Protein AF-A0A0C2CRS2-F1 (afdb_monomer_lite)

pLDDT: mean 72.6, std 8.9, range [53.56, 87.19]

Sequence (84 aa):
MRNRKPFELDGTLAAWNFMFSLFSGVAAYKLIPELFEVFRKDGFVGTYCNNHNYYTDPSTGFWGWAFVMSKAPELGDTMFLVLR

Secondary structure (DSSP, 8-state):
--SSPPP--HHHHHHHHHHHHHHHHHHHHHHHHHHHHHHHHHHHHHHHH---HHHH-HHHHHHHHHHHHHHHHHHHHHHHHHH-

Structure (mmCIF, N/CA/C/O backbone):
data_AF-A0A0C2CRS2-F1
#
_entry.id   AF-A0A0C2CRS2-F1
#
loop_
_atom_site.group_PDB
_atom_site.id
_atom_site.type_symbol
_atom_site.label_atom_id
_atom_site.label_alt_id
_atom_site.label_comp_id
_atom_site.label_asym_id
_atom_site.label_entity_id
_atom_site.label_seq_id
_atom_site.pdbx_PDB_ins_code
_atom_site.Cartn_x
_atom_site.Cartn_y
_atom_site.Cartn_z
_atom_site.occupancy
_atom_site.B_iso_or_equiv
_atom_site.auth_seq_id
_atom_site.auth_comp_id
_atom_site.auth_asym_id
_atom_site.auth_atom_id
_atom_site.pdbx_PDB_model_num
ATOM 1 N N . MET A 1 1 ? -18.161 15.455 19.452 1.00 53.56 1 MET A N 1
ATOM 2 C CA . MET A 1 1 ? -17.969 14.808 20.772 1.00 53.56 1 MET A CA 1
ATOM 3 C C . MET A 1 1 ? -17.81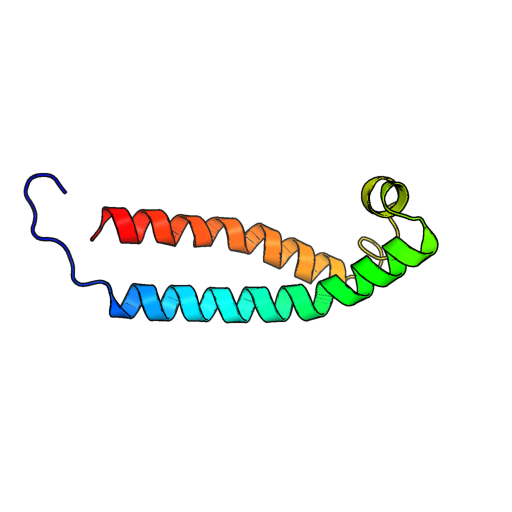2 15.796 21.943 1.00 53.56 1 MET A C 1
ATOM 5 O O . MET A 1 1 ? -17.089 15.518 22.882 1.00 53.56 1 MET A O 1
ATOM 9 N N . ARG A 1 2 ? -18.504 16.949 21.978 1.00 57.16 2 ARG A N 1
ATOM 10 C CA . ARG A 1 2 ? -18.324 17.935 23.076 1.00 57.16 2 ARG A CA 1
ATOM 11 C C . ARG A 1 2 ? -19.207 17.673 24.313 1.00 57.16 2 ARG A C 1
ATOM 13 O O . ARG A 1 2 ? -19.124 18.397 25.296 1.00 57.16 2 ARG A O 1
ATOM 20 N N . ASN A 1 3 ? -20.089 16.671 24.250 1.00 55.09 3 ASN A N 1
ATOM 21 C CA . ASN A 1 3 ? -21.073 16.365 25.300 1.00 55.09 3 ASN A CA 1
ATOM 22 C C . ASN A 1 3 ? -21.527 14.882 25.309 1.00 55.09 3 ASN A C 1
ATOM 24 O O . ASN A 1 3 ? -22.625 14.559 25.753 1.00 55.09 3 ASN A O 1
ATOM 28 N N . ARG A 1 4 ? -20.723 13.964 24.755 1.00 63.12 4 ARG A N 1
ATOM 29 C CA . ARG A 1 4 ? -21.020 12.518 24.682 1.00 63.12 4 ARG A CA 1
ATOM 30 C C . ARG A 1 4 ? -19.795 11.736 25.156 1.00 63.12 4 ARG A C 1
ATOM 32 O O . ARG A 1 4 ? -18.680 12.190 24.915 1.00 63.12 4 ARG A O 1
ATOM 39 N N . LYS A 1 5 ? -20.013 10.610 25.844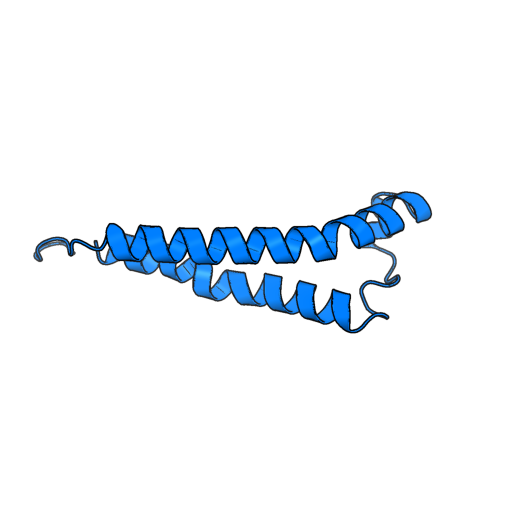 1.00 58.66 5 LYS A N 1
ATOM 40 C CA . LYS A 1 5 ? -18.927 9.740 26.317 1.00 58.66 5 LYS A CA 1
ATOM 41 C C . LYS A 1 5 ? -18.189 9.123 25.116 1.00 58.66 5 LYS A C 1
ATOM 43 O O . LYS A 1 5 ? -18.870 8.760 24.156 1.00 58.66 5 LYS A O 1
ATOM 48 N N . PRO A 1 6 ? -16.852 9.026 25.178 1.00 62.53 6 PRO A N 1
ATOM 49 C CA . PRO A 1 6 ? -16.036 8.416 24.136 1.00 62.53 6 PRO A CA 1
ATOM 50 C C . PRO A 1 6 ? -16.437 6.954 23.924 1.00 62.53 6 PRO A C 1
ATOM 52 O O . PRO A 1 6 ? -16.680 6.241 24.901 1.00 62.53 6 PRO A O 1
ATOM 55 N N . PHE A 1 7 ? -16.543 6.507 22.673 1.00 67.44 7 PHE A N 1
ATOM 56 C CA . PHE A 1 7 ? -16.761 5.089 22.387 1.00 67.44 7 PHE A CA 1
ATOM 57 C C . PHE A 1 7 ? -15.434 4.328 22.534 1.00 67.44 7 PHE A C 1
ATOM 59 O O . PHE A 1 7 ? -14.408 4.745 21.996 1.00 67.44 7 PHE A O 1
ATOM 66 N N . GLU A 1 8 ? -15.443 3.193 23.241 1.00 66.62 8 GLU A N 1
ATOM 67 C CA . GLU A 1 8 ? -14.275 2.308 23.350 1.00 66.62 8 GLU A CA 1
ATOM 68 C C . GLU A 1 8 ? -14.094 1.511 22.051 1.00 66.62 8 GLU A C 1
ATOM 70 O O . GLU A 1 8 ? -14.545 0.379 21.908 1.00 66.62 8 GLU A O 1
ATOM 75 N N . LEU A 1 9 ? -13.460 2.149 21.066 1.00 69.44 9 LEU A N 1
ATOM 76 C CA . LEU A 1 9 ? -13.219 1.600 19.726 1.00 69.44 9 LEU A CA 1
ATOM 77 C C . LEU A 1 9 ? -11.792 1.055 19.551 1.00 69.44 9 LEU A C 1
ATOM 79 O O . LEU A 1 9 ? -11.391 0.745 18.433 1.00 69.44 9 LEU A O 1
ATOM 83 N N . ASP A 1 10 ? -11.029 0.920 20.640 1.00 71.56 10 ASP A N 1
ATOM 84 C CA . ASP A 1 10 ? -9.602 0.557 20.631 1.00 71.56 10 ASP A CA 1
ATOM 85 C C . ASP A 1 10 ? -9.344 -0.798 19.934 1.00 71.56 10 ASP A C 1
ATOM 87 O O . ASP A 1 10 ? -8.466 -0.909 19.081 1.00 71.56 10 ASP A O 1
ATOM 91 N N . GLY A 1 11 ? -10.184 -1.810 20.196 1.00 76.12 11 GLY A N 1
ATOM 92 C CA . GLY A 1 11 ? -10.074 -3.128 19.553 1.00 76.12 11 GLY A CA 1
ATOM 93 C C . GLY A 1 11 ? -10.420 -3.120 18.059 1.00 76.12 11 GLY A C 1
ATOM 94 O O . GLY A 1 11 ? -9.726 -3.741 17.253 1.00 76.12 11 GLY A O 1
ATOM 95 N N . THR A 1 12 ? -11.459 -2.378 17.667 1.00 78.88 12 THR A N 1
ATOM 96 C CA . THR A 1 12 ? -11.853 -2.220 16.257 1.00 78.88 12 THR A CA 1
ATOM 97 C C . THR A 1 12 ? -10.786 -1.458 15.473 1.00 78.88 12 THR A C 1
ATOM 99 O O . THR A 1 12 ? -10.477 -1.823 14.342 1.00 78.88 12 THR A O 1
ATOM 102 N N . LEU A 1 13 ? -10.174 -0.445 16.092 1.00 77.25 13 LEU A N 1
ATOM 103 C CA . LEU A 1 13 ? -9.107 0.363 15.506 1.00 77.25 13 LEU A CA 1
ATOM 104 C C . LEU A 1 13 ? -7.817 -0.450 15.326 1.00 77.25 13 LEU A C 1
ATOM 106 O O . LEU A 1 13 ? -7.168 -0.343 14.285 1.00 77.25 13 LEU A O 1
ATOM 110 N N . ALA A 1 14 ? -7.484 -1.321 16.284 1.00 79.81 14 ALA A N 1
ATOM 111 C CA . ALA A 1 14 ? -6.370 -2.258 16.159 1.00 79.81 14 ALA A CA 1
ATOM 112 C C . ALA A 1 14 ? -6.590 -3.277 15.024 1.00 79.81 14 ALA A C 1
ATOM 114 O O . ALA A 1 14 ? -5.691 -3.497 14.213 1.00 79.81 14 ALA A O 1
ATOM 115 N N . ALA A 1 15 ? -7.790 -3.860 14.920 1.00 83.38 15 ALA A N 1
ATOM 116 C CA . ALA A 1 15 ? -8.131 -4.789 13.840 1.00 83.38 15 ALA A CA 1
ATOM 117 C C . ALA A 1 15 ? -8.113 -4.110 12.458 1.00 83.38 15 ALA A C 1
ATOM 119 O O . ALA A 1 15 ? -7.613 -4.690 11.494 1.00 83.38 15 ALA A O 1
ATOM 120 N N . TRP A 1 16 ? -8.608 -2.872 12.374 1.00 82.69 16 TRP A N 1
ATOM 121 C CA . TRP A 1 16 ? -8.579 -2.051 11.163 1.00 82.69 16 TRP A CA 1
ATOM 122 C C . TRP A 1 16 ? -7.141 -1.786 10.705 1.00 82.69 16 TRP A C 1
ATOM 124 O O . TRP A 1 16 ? -6.766 -2.170 9.597 1.00 82.69 16 TRP A O 1
ATOM 134 N N . ASN A 1 17 ? -6.297 -1.249 11.593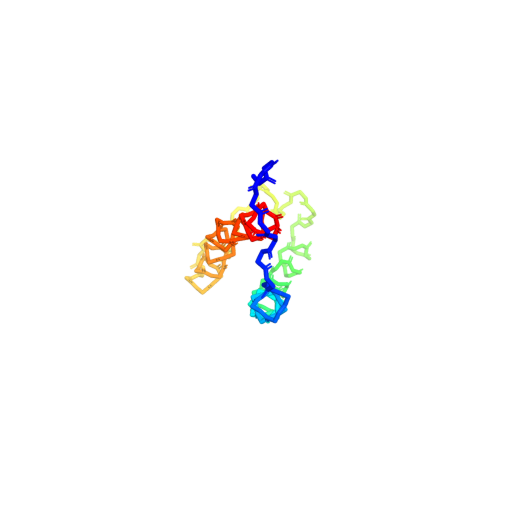 1.00 82.25 17 ASN A N 1
ATOM 135 C CA . ASN A 1 17 ? -4.889 -0.976 11.296 1.00 82.25 17 ASN A CA 1
ATOM 136 C C . ASN A 1 17 ? -4.114 -2.243 10.905 1.00 82.25 17 ASN A C 1
ATOM 138 O O . ASN A 1 17 ? -3.295 -2.209 9.987 1.00 82.25 17 ASN A O 1
ATOM 142 N N . PHE A 1 18 ? -4.397 -3.382 11.542 1.00 84.62 18 PHE A N 1
ATOM 143 C CA . PHE A 1 18 ? -3.780 -4.658 11.178 1.00 84.62 18 PHE A CA 1
ATOM 144 C C . PHE A 1 18 ? -4.161 -5.106 9.758 1.00 84.62 18 PHE A C 1
ATOM 146 O O . PHE A 1 18 ? -3.297 -5.527 8.987 1.00 84.62 18 PHE A O 1
ATOM 153 N N . MET A 1 19 ? -5.435 -4.963 9.379 1.00 83.62 19 MET A N 1
ATOM 154 C CA . MET A 1 19 ? -5.915 -5.310 8.038 1.00 83.62 19 MET A CA 1
ATOM 155 C C . MET A 1 19 ? -5.259 -4.433 6.958 1.00 83.62 19 MET A C 1
ATOM 157 O O . MET A 1 19 ? -4.803 -4.949 5.936 1.00 83.62 19 MET A O 1
ATOM 161 N N . PHE A 1 20 ? -5.128 -3.126 7.214 1.00 81.31 20 PHE A N 1
ATOM 162 C CA . PHE A 1 20 ? -4.432 -2.198 6.315 1.00 81.31 20 PHE A CA 1
ATOM 163 C C . PHE A 1 20 ? -2.932 -2.461 6.229 1.00 81.31 20 PHE A C 1
ATOM 165 O O . PHE A 1 20 ? -2.358 -2.381 5.144 1.00 81.31 20 PHE A O 1
ATOM 172 N N . SER A 1 21 ? -2.296 -2.824 7.342 1.00 84.50 21 SER A N 1
ATOM 173 C CA . SER A 1 21 ? -0.875 -3.173 7.361 1.00 84.50 21 SER A CA 1
ATOM 174 C C . SER A 1 21 ? -0.587 -4.405 6.495 1.00 84.50 21 SER A C 1
ATOM 176 O O . SER A 1 21 ? 0.335 -4.383 5.678 1.00 84.50 21 SER A O 1
ATOM 178 N N . LEU A 1 22 ? -1.428 -5.443 6.586 1.00 87.19 22 LEU A N 1
ATOM 179 C CA . LEU A 1 22 ? -1.339 -6.619 5.717 1.00 87.19 22 LEU A CA 1
ATOM 180 C C . LEU A 1 22 ? -1.565 -6.262 4.245 1.00 87.19 22 LEU A C 1
ATOM 182 O O . LEU A 1 22 ? -0.774 -6.662 3.391 1.00 87.19 22 LEU A O 1
ATOM 186 N N . PHE A 1 23 ? -2.610 -5.489 3.945 1.00 85.31 23 PHE A N 1
ATOM 187 C CA . PHE A 1 23 ? -2.899 -5.051 2.580 1.00 85.31 23 PHE A CA 1
ATOM 188 C C . PHE A 1 23 ? -1.729 -4.262 1.972 1.00 85.31 23 PHE A C 1
ATOM 190 O O . PHE A 1 23 ? -1.291 -4.555 0.859 1.00 85.31 23 PHE A O 1
ATOM 197 N N . SER A 1 24 ? -1.171 -3.318 2.733 1.00 82.69 24 SER A N 1
ATOM 198 C CA . SER A 1 24 ? -0.006 -2.525 2.337 1.00 82.69 24 SER A CA 1
ATOM 199 C C . SER A 1 24 ? 1.226 -3.402 2.094 1.00 82.69 24 SER A C 1
ATOM 201 O O . SER A 1 24 ? 1.909 -3.241 1.084 1.00 82.69 24 SER A O 1
ATOM 203 N N . GLY A 1 25 ? 1.471 -4.398 2.953 1.00 86.00 25 GLY A N 1
ATOM 204 C CA . GLY A 1 25 ? 2.566 -5.354 2.779 1.00 86.00 25 GLY A CA 1
ATOM 205 C C . GLY A 1 25 ? 2.453 -6.174 1.490 1.00 86.00 25 GLY A C 1
ATOM 206 O O . GLY A 1 25 ? 3.439 -6.326 0.767 1.00 86.00 25 GLY A O 1
ATOM 207 N N . VAL A 1 26 ? 1.252 -6.662 1.156 1.00 86.56 26 VAL A N 1
ATOM 208 C CA . VAL A 1 26 ? 1.026 -7.425 -0.085 1.00 86.56 26 VAL A CA 1
ATOM 209 C C . VAL A 1 26 ? 1.160 -6.528 -1.319 1.00 86.56 26 VAL A C 1
ATOM 211 O O . VAL A 1 26 ? 1.809 -6.923 -2.291 1.00 86.56 26 VAL A O 1
ATOM 214 N N . ALA A 1 27 ? 0.611 -5.312 -1.273 1.00 81.06 27 ALA A N 1
ATOM 215 C CA . ALA A 1 27 ? 0.747 -4.342 -2.355 1.00 81.06 27 ALA A CA 1
ATOM 216 C C . ALA A 1 27 ? 2.221 -3.972 -2.596 1.00 81.06 27 ALA A C 1
ATOM 218 O O . ALA A 1 27 ? 2.686 -3.993 -3.736 1.00 81.06 27 ALA A O 1
ATOM 219 N N . ALA A 1 28 ? 2.987 -3.727 -1.529 1.00 83.19 28 ALA A N 1
ATOM 220 C CA . ALA A 1 28 ? 4.417 -3.457 -1.609 1.00 83.19 28 ALA A CA 1
ATOM 221 C C . ALA A 1 28 ? 5.189 -4.648 -2.198 1.00 83.19 28 ALA A C 1
ATOM 223 O O . ALA A 1 28 ? 5.983 -4.466 -3.115 1.00 83.19 28 ALA A O 1
ATOM 224 N N . TYR A 1 29 ? 4.913 -5.876 -1.751 1.00 85.00 29 TYR A N 1
ATOM 225 C CA . TYR A 1 29 ? 5.566 -7.077 -2.282 1.00 85.00 29 TYR A CA 1
ATOM 226 C C . TYR A 1 29 ? 5.357 -7.255 -3.795 1.00 85.00 29 TYR A C 1
ATOM 228 O O . TYR A 1 29 ? 6.248 -7.740 -4.490 1.00 85.00 29 TYR A O 1
ATOM 236 N N . LYS A 1 30 ? 4.197 -6.845 -4.320 1.00 80.75 30 LYS A N 1
ATOM 237 C CA . LYS A 1 30 ? 3.881 -6.919 -5.752 1.00 80.75 30 LYS A CA 1
ATOM 238 C C . LYS A 1 30 ? 4.443 -5.751 -6.565 1.00 80.75 30 LYS A C 1
ATOM 240 O O . LYS A 1 30 ? 4.852 -5.968 -7.699 1.00 80.75 30 LYS A O 1
ATOM 245 N N . LEU A 1 31 ? 4.486 -4.542 -6.002 1.00 77.12 31 LEU A N 1
ATOM 246 C CA . LEU A 1 31 ? 4.902 -3.327 -6.715 1.00 77.12 31 LEU A CA 1
ATOM 247 C C . LEU A 1 31 ? 6.413 -3.045 -6.635 1.00 77.12 31 LEU A C 1
ATOM 249 O O . LEU A 1 31 ? 6.979 -2.505 -7.580 1.00 77.12 31 LEU A O 1
ATOM 253 N N . ILE A 1 32 ? 7.086 -3.422 -5.542 1.00 82.00 32 ILE A N 1
ATOM 254 C CA . ILE A 1 32 ? 8.533 -3.214 -5.345 1.00 82.00 32 ILE A CA 1
ATOM 255 C C . ILE A 1 32 ? 9.408 -3.861 -6.433 1.00 82.00 32 ILE A C 1
ATOM 257 O O . ILE A 1 32 ? 10.291 -3.163 -6.931 1.00 82.00 32 ILE A O 1
ATOM 261 N N . PRO A 1 33 ? 9.244 -5.148 -6.809 1.00 79.56 33 PRO A N 1
ATOM 262 C CA . PRO A 1 33 ? 10.122 -5.762 -7.809 1.00 79.56 33 PRO A CA 1
ATOM 263 C C . PRO A 1 33 ? 9.997 -5.077 -9.174 1.00 79.56 33 PRO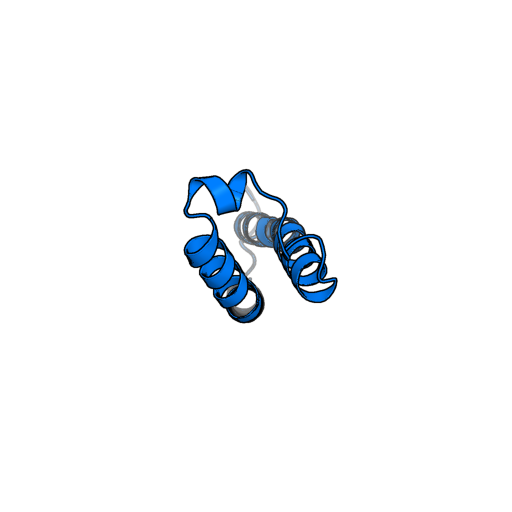 A C 1
ATOM 265 O O . PRO A 1 33 ? 11.003 -4.819 -9.828 1.00 79.56 33 PRO A O 1
ATOM 268 N N . GLU A 1 34 ? 8.778 -4.694 -9.547 1.00 74.00 34 GLU A N 1
ATOM 269 C CA . GLU A 1 34 ? 8.478 -3.975 -10.786 1.00 74.00 34 GLU A CA 1
ATOM 270 C C . GLU A 1 34 ? 9.086 -2.570 -10.778 1.00 74.00 34 GLU A C 1
ATOM 272 O O . GLU A 1 34 ? 9.739 -2.157 -11.736 1.00 74.00 34 GLU A O 1
ATOM 277 N N . LEU A 1 35 ? 8.964 -1.858 -9.655 1.00 75.25 35 LEU A N 1
ATOM 278 C CA . LEU A 1 35 ? 9.607 -0.561 -9.466 1.00 75.25 35 LEU A CA 1
ATOM 279 C C . LEU A 1 35 ? 11.134 -0.671 -9.575 1.00 75.25 35 LEU A C 1
ATOM 281 O O . LEU A 1 35 ? 11.773 0.181 -10.189 1.00 75.25 35 LEU A O 1
ATOM 285 N N . PHE A 1 36 ? 11.723 -1.724 -9.004 1.00 80.31 36 PHE A N 1
ATOM 286 C CA . PHE A 1 36 ? 13.166 -1.949 -9.028 1.00 80.31 36 PHE A CA 1
ATOM 287 C C . PHE A 1 36 ? 13.679 -2.288 -10.435 1.00 80.31 36 PHE A C 1
ATOM 289 O O . PHE A 1 36 ? 14.735 -1.798 -10.838 1.00 80.31 36 PHE A O 1
ATOM 296 N N . GLU A 1 37 ? 12.928 -3.076 -11.206 1.00 75.69 37 GLU A N 1
ATOM 297 C CA . GLU A 1 37 ? 13.232 -3.376 -12.610 1.00 75.69 37 GLU A CA 1
ATOM 298 C C . GLU A 1 37 ? 13.217 -2.113 -13.483 1.00 75.69 37 GLU A C 1
ATOM 300 O O . GLU A 1 37 ? 14.167 -1.871 -14.234 1.00 75.69 37 GLU A O 1
ATOM 305 N N . VAL A 1 38 ? 12.186 -1.269 -13.348 1.00 71.88 38 VAL A N 1
ATOM 306 C CA . VAL A 1 38 ? 12.085 0.003 -14.087 1.00 71.88 38 VAL A CA 1
ATOM 307 C C . VAL A 1 38 ? 13.180 0.977 -13.652 1.00 71.88 38 VAL A C 1
ATOM 309 O O . VAL A 1 38 ? 13.823 1.606 -14.493 1.00 71.88 38 VAL A O 1
ATOM 312 N N . PHE A 1 39 ? 13.459 1.062 -12.350 1.00 76.12 39 PHE A N 1
ATOM 313 C CA . PHE A 1 39 ? 14.539 1.893 -11.821 1.00 76.12 39 PHE A CA 1
ATOM 314 C C . PHE A 1 39 ? 15.906 1.490 -12.391 1.00 76.12 39 PHE A C 1
ATOM 316 O O . PHE A 1 39 ? 16.733 2.351 -12.688 1.00 76.12 39 PHE A O 1
ATOM 323 N N . ARG A 1 40 ? 16.145 0.188 -12.589 1.00 74.81 40 ARG A N 1
ATOM 324 C CA . ARG A 1 40 ? 17.414 -0.319 -13.125 1.00 74.81 40 ARG A CA 1
ATOM 325 C C . ARG A 1 40 ? 17.557 -0.130 -14.637 1.00 74.81 40 ARG A C 1
ATOM 327 O O . ARG A 1 40 ? 18.687 -0.038 -15.108 1.00 74.81 40 ARG A O 1
ATOM 334 N N . LYS A 1 41 ? 16.447 -0.080 -15.382 1.00 71.44 41 LYS A N 1
ATOM 335 C CA . LYS A 1 41 ? 16.443 0.132 -16.839 1.00 71.44 41 LYS A CA 1
ATOM 336 C C . LYS A 1 41 ? 16.519 1.603 -17.237 1.00 71.44 41 LYS A C 1
ATOM 338 O O . LYS A 1 41 ? 17.348 1.944 -18.074 1.00 71.44 41 LYS A O 1
ATOM 343 N N . ASP A 1 42 ? 15.703 2.463 -16.633 1.00 68.56 42 ASP A N 1
ATOM 344 C CA . ASP A 1 42 ? 15.548 3.855 -17.081 1.00 68.56 42 ASP A CA 1
ATOM 345 C C . ASP A 1 42 ? 15.970 4.905 -16.027 1.00 68.56 42 ASP A C 1
ATOM 347 O O . ASP A 1 42 ? 15.894 6.113 -16.270 1.00 68.56 42 ASP A O 1
ATOM 351 N N . GLY A 1 43 ? 16.431 4.478 -14.845 1.00 69.94 43 GLY A N 1
ATOM 352 C CA . GLY A 1 43 ? 16.781 5.379 -13.741 1.00 69.94 43 GLY A CA 1
ATOM 353 C C . GLY A 1 43 ? 15.563 6.074 -13.114 1.00 69.94 43 GLY A C 1
ATOM 354 O O . GLY A 1 43 ? 14.421 5.833 -13.498 1.00 69.94 43 GLY A O 1
ATOM 355 N N . PHE A 1 44 ? 15.800 6.971 -12.147 1.00 64.00 44 PHE A N 1
ATOM 356 C CA . PHE A 1 44 ? 14.732 7.641 -11.379 1.00 64.00 44 PHE A CA 1
ATOM 357 C C . PHE A 1 44 ? 13.805 8.497 -12.259 1.00 64.00 44 PHE A C 1
ATOM 359 O O . PHE A 1 44 ? 12.602 8.529 -12.040 1.00 64.00 44 PHE A O 1
ATOM 366 N N . VAL A 1 45 ? 14.346 9.172 -13.280 1.00 63.72 45 VAL A N 1
ATOM 367 C CA . VAL A 1 45 ? 13.551 10.009 -14.200 1.00 63.72 45 VAL A CA 1
ATOM 368 C C . VAL A 1 45 ? 12.695 9.139 -15.123 1.00 63.72 45 VAL A C 1
ATOM 370 O O . VAL A 1 45 ? 11.539 9.459 -15.385 1.00 63.72 45 VAL A O 1
ATOM 373 N N . GLY A 1 46 ? 13.223 7.993 -15.549 1.00 62.94 46 GLY A N 1
ATOM 374 C CA . GLY A 1 46 ? 12.494 7.016 -16.341 1.00 62.94 46 GLY A CA 1
ATOM 375 C C . GLY A 1 46 ? 11.322 6.369 -15.616 1.00 62.94 46 GLY A C 1
ATOM 376 O O . GLY A 1 46 ? 10.284 6.144 -16.225 1.00 62.94 46 GLY A O 1
ATOM 377 N N . THR A 1 47 ? 11.440 6.151 -14.304 1.00 64.31 47 THR A N 1
ATOM 378 C CA . THR A 1 47 ? 10.352 5.591 -13.486 1.00 64.31 47 THR A CA 1
ATOM 379 C C . THR A 1 47 ? 9.105 6.485 -13.450 1.00 64.31 47 THR A C 1
ATOM 381 O O . THR A 1 47 ? 8.000 5.974 -13.302 1.00 64.31 47 THR A O 1
ATOM 384 N N . TYR A 1 48 ? 9.269 7.806 -13.606 1.00 62.75 48 TYR A N 1
ATOM 385 C CA . TYR A 1 48 ? 8.162 8.773 -13.628 1.00 62.75 48 TYR A CA 1
ATOM 386 C C . TYR A 1 48 ? 7.741 9.200 -15.040 1.00 62.75 48 TYR A C 1
ATOM 388 O O . TYR A 1 48 ? 6.566 9.494 -15.255 1.00 62.75 48 TYR A O 1
ATOM 396 N N . CYS A 1 49 ? 8.678 9.277 -15.991 1.00 63.22 49 CYS A N 1
ATOM 397 C CA . CYS A 1 49 ? 8.414 9.805 -17.333 1.00 63.22 49 CYS A CA 1
ATOM 398 C C . CYS A 1 49 ? 8.174 8.732 -18.405 1.00 63.22 49 CYS A C 1
ATOM 400 O O . CYS A 1 49 ? 7.555 9.055 -19.417 1.00 63.22 49 CYS A O 1
ATOM 402 N N . ASN A 1 50 ? 8.621 7.484 -18.212 1.00 59.66 50 ASN A N 1
ATOM 403 C CA . ASN A 1 50 ? 8.406 6.401 -19.174 1.00 59.66 50 ASN A CA 1
ATOM 404 C C . ASN A 1 50 ? 7.340 5.419 -18.671 1.00 59.66 50 ASN A C 1
ATOM 406 O O . ASN A 1 50 ? 7.536 4.697 -17.694 1.00 59.66 50 ASN A O 1
ATOM 410 N N . ASN A 1 51 ? 6.224 5.340 -19.401 1.00 56.41 51 ASN A N 1
ATOM 411 C CA . ASN A 1 51 ? 5.208 4.304 -19.217 1.00 56.41 51 ASN A CA 1
ATOM 412 C C . ASN A 1 51 ? 5.730 2.960 -19.749 1.00 56.41 51 ASN A C 1
ATOM 414 O O . ASN A 1 51 ? 5.480 2.590 -20.893 1.00 56.41 51 ASN A O 1
ATOM 418 N N . HIS A 1 52 ? 6.491 2.254 -18.915 1.00 60.97 52 HIS A N 1
ATOM 419 C CA . HIS A 1 52 ? 6.918 0.872 -19.147 1.00 60.97 52 HIS A CA 1
ATOM 420 C C . HIS A 1 52 ? 5.832 -0.117 -18.649 1.00 60.97 52 HIS A C 1
ATOM 422 O O . HIS A 1 52 ? 4.639 0.184 -18.687 1.00 60.97 52 HIS A O 1
ATOM 428 N N . ASN A 1 53 ? 6.213 -1.304 -18.168 1.00 55.00 53 ASN A N 1
ATOM 429 C CA . ASN A 1 53 ? 5.329 -2.422 -17.801 1.00 55.00 53 ASN A CA 1
ATOM 430 C C . ASN A 1 53 ? 4.217 -2.120 -16.782 1.00 55.00 53 ASN A C 1
ATOM 432 O O . ASN A 1 53 ? 3.283 -2.908 -16.671 1.00 55.00 53 ASN A O 1
ATOM 436 N N . TYR A 1 54 ? 4.268 -0.988 -16.077 1.00 54.78 54 TYR A N 1
ATOM 437 C CA . TYR A 1 54 ? 3.226 -0.579 -15.132 1.00 54.78 54 TYR A CA 1
ATOM 438 C C . TYR A 1 54 ? 1.841 -0.406 -15.787 1.00 54.78 54 TYR A C 1
ATOM 440 O O . TYR A 1 54 ? 0.823 -0.608 -15.130 1.00 54.78 54 TYR A O 1
ATOM 448 N N . TYR A 1 55 ? 1.796 -0.050 -17.078 1.00 55.28 55 TYR A N 1
ATOM 449 C CA . TYR A 1 55 ? 0.549 0.081 -17.849 1.00 55.28 55 TYR A CA 1
ATOM 450 C C . TYR A 1 55 ? 0.282 -1.089 -18.800 1.00 55.28 55 TYR A C 1
ATOM 452 O O . TYR A 1 55 ? -0.837 -1.229 -19.294 1.00 55.28 55 TYR A O 1
ATOM 460 N N . THR A 1 56 ? 1.293 -1.910 -19.078 1.00 59.28 56 THR A N 1
ATOM 461 C CA . THR A 1 56 ? 1.191 -3.024 -20.029 1.00 59.28 56 THR A CA 1
ATOM 462 C C . THR A 1 56 ? 0.766 -4.316 -19.344 1.00 59.28 56 THR A C 1
ATOM 464 O O . THR A 1 56 ? 0.071 -5.124 -19.960 1.00 59.28 56 THR A O 1
ATOM 467 N N . ASP A 1 57 ? 1.162 -4.515 -18.082 1.00 67.75 57 ASP A N 1
ATOM 468 C CA . ASP A 1 57 ? 0.799 -5.705 -17.327 1.00 67.75 57 ASP A CA 1
ATOM 469 C C . ASP A 1 57 ? -0.464 -5.455 -16.470 1.00 67.75 57 ASP A C 1
ATOM 471 O O . ASP A 1 57 ? -0.495 -4.564 -15.612 1.00 67.75 57 ASP A O 1
ATOM 475 N N . PRO A 1 58 ? -1.551 -6.215 -16.692 1.00 67.19 58 PRO A N 1
ATOM 476 C CA . PRO A 1 58 ? -2.811 -6.009 -15.983 1.00 67.19 58 PRO A CA 1
ATOM 477 C C . PRO A 1 58 ? -2.710 -6.297 -14.476 1.00 67.19 58 PRO A C 1
ATOM 479 O O . PRO A 1 58 ? -3.538 -5.800 -13.711 1.00 67.19 58 PRO A O 1
ATOM 482 N N . SER A 1 59 ? -1.708 -7.064 -14.022 1.00 70.94 59 SER A N 1
ATOM 483 C CA . SER A 1 59 ? -1.517 -7.364 -12.601 1.00 70.94 59 SER A CA 1
ATOM 484 C C . SER A 1 59 ? -0.965 -6.154 -11.846 1.00 70.94 59 SER A C 1
ATOM 486 O O . SER A 1 59 ? -1.507 -5.779 -10.805 1.00 70.94 59 SER A O 1
ATOM 488 N N . THR A 1 60 ? 0.079 -5.499 -12.356 1.00 68.69 60 THR A N 1
ATOM 489 C CA . THR A 1 60 ? 0.648 -4.290 -11.731 1.00 68.69 60 THR A CA 1
ATOM 490 C C . THR A 1 60 ? -0.320 -3.119 -11.754 1.00 68.69 60 THR A C 1
ATOM 492 O O . THR A 1 60 ? -0.466 -2.446 -10.732 1.00 68.69 60 THR A O 1
ATOM 495 N N .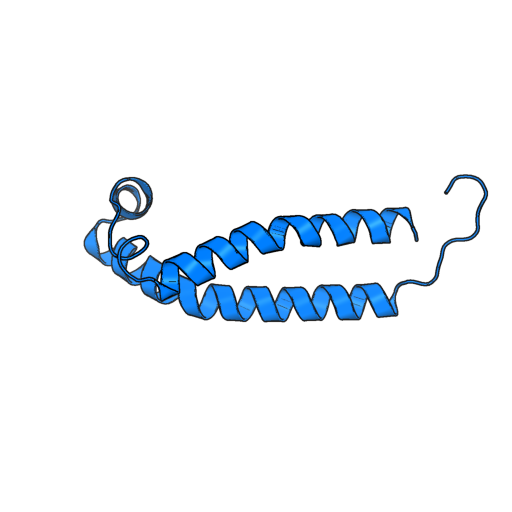 GLY A 1 61 ? -1.046 -2.929 -12.859 1.00 71.44 61 GLY A N 1
ATOM 496 C CA . GLY A 1 61 ? -2.095 -1.913 -12.952 1.00 71.44 61 GLY A CA 1
ATOM 497 C C . GLY A 1 61 ? -3.209 -2.116 -11.918 1.00 71.44 61 GLY A C 1
ATOM 498 O O . GLY A 1 61 ? -3.619 -1.163 -11.252 1.00 71.44 61 GLY A O 1
ATOM 499 N N . PHE A 1 62 ? -3.656 -3.363 -11.713 1.00 78.31 62 PHE A N 1
ATOM 500 C CA . PHE A 1 62 ? -4.654 -3.691 -10.691 1.00 78.31 62 PHE A CA 1
ATOM 501 C C . PHE A 1 62 ? -4.149 -3.411 -9.270 1.00 78.31 62 PHE A C 1
ATOM 503 O O . PHE A 1 62 ? -4.863 -2.790 -8.485 1.00 78.31 62 PHE A O 1
ATOM 510 N N . TRP A 1 63 ? -2.921 -3.822 -8.933 1.00 76.00 63 TRP A N 1
ATOM 511 C CA . TRP A 1 63 ? -2.341 -3.575 -7.605 1.00 76.00 63 TRP A CA 1
ATOM 512 C C . TRP A 1 63 ? -2.094 -2.088 -7.337 1.00 76.00 63 TRP A C 1
ATOM 514 O O . TRP A 1 63 ? -2.355 -1.618 -6.231 1.00 76.00 63 TRP A O 1
ATOM 524 N N . GLY A 1 64 ? -1.664 -1.333 -8.350 1.00 76.19 64 GLY A N 1
ATOM 525 C CA . GLY A 1 64 ? -1.544 0.120 -8.278 1.00 76.19 64 GLY A CA 1
ATOM 526 C C . GLY A 1 64 ? -2.891 0.806 -8.044 1.00 76.19 64 GLY A C 1
ATOM 527 O O . GLY A 1 64 ? -3.020 1.642 -7.151 1.00 76.19 64 GLY A O 1
ATOM 528 N N . TRP A 1 65 ? -3.926 0.410 -8.789 1.00 78.31 65 TRP A N 1
ATOM 529 C CA . TRP A 1 65 ? -5.285 0.920 -8.593 1.00 78.31 65 TRP A CA 1
ATOM 530 C C . TRP A 1 65 ? -5.852 0.552 -7.217 1.00 78.31 65 TRP A C 1
ATOM 532 O O . TRP A 1 65 ? -6.422 1.405 -6.539 1.00 78.31 65 TRP A O 1
ATOM 542 N N . ALA A 1 66 ? -5.649 -0.689 -6.769 1.00 81.19 66 ALA A N 1
ATOM 543 C CA . ALA A 1 66 ? -6.075 -1.151 -5.453 1.00 81.19 66 ALA A CA 1
ATOM 544 C C . ALA A 1 66 ? -5.388 -0.363 -4.323 1.00 81.19 66 ALA A C 1
ATOM 546 O O . ALA A 1 66 ? -6.036 -0.024 -3.335 1.00 81.19 66 ALA A O 1
ATOM 547 N N . PHE A 1 67 ? -4.110 -0.008 -4.489 1.00 80.38 67 PHE A N 1
ATOM 548 C CA . PHE A 1 67 ? -3.373 0.844 -3.553 1.00 80.38 67 PHE A CA 1
ATOM 549 C C . PHE A 1 67 ? -3.896 2.290 -3.522 1.00 80.38 67 PHE A C 1
ATOM 551 O O . PHE A 1 67 ? -4.010 2.897 -2.460 1.00 80.38 67 PHE A O 1
ATOM 558 N N . VAL A 1 68 ? -4.269 2.860 -4.672 1.00 81.19 68 VAL A N 1
ATOM 559 C CA . VAL A 1 68 ? -4.904 4.191 -4.708 1.00 81.19 68 VAL A CA 1
ATOM 560 C C . VAL A 1 68 ? -6.282 4.143 -4.052 1.00 81.19 68 VAL A C 1
ATOM 562 O O . VAL A 1 68 ? -6.622 5.017 -3.256 1.00 81.19 68 VAL A O 1
ATOM 565 N N . MET A 1 69 ? -7.063 3.099 -4.329 1.00 81.12 69 MET A N 1
ATOM 566 C CA . MET A 1 69 ? -8.375 2.920 -3.718 1.00 81.12 69 MET A CA 1
ATOM 567 C C . MET A 1 69 ? -8.299 2.686 -2.208 1.00 81.12 69 MET A C 1
ATOM 569 O O . MET A 1 69 ? -9.221 3.101 -1.513 1.00 81.12 69 MET A O 1
ATOM 573 N N . SER A 1 70 ? -7.216 2.110 -1.671 1.00 80.12 70 SER A N 1
ATOM 574 C CA . SER A 1 70 ? -7.054 1.924 -0.222 1.00 80.12 70 SER A CA 1
ATOM 575 C C . SER A 1 70 ? -6.827 3.225 0.557 1.00 80.12 70 SER A C 1
ATOM 577 O O . SER A 1 70 ? -7.054 3.243 1.765 1.00 80.12 70 SER A O 1
ATOM 579 N N . LYS A 1 71 ? -6.472 4.334 -0.111 1.00 74.88 71 LYS A N 1
ATOM 580 C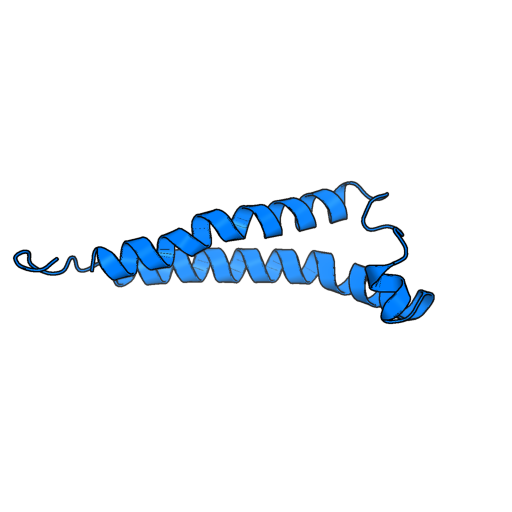 CA . LYS A 1 71 ? -6.368 5.664 0.523 1.00 74.88 71 LYS A CA 1
ATOM 581 C C . LYS A 1 71 ? -7.719 6.223 0.973 1.00 74.88 71 LYS A C 1
ATOM 583 O O . LYS A 1 71 ? -7.783 6.959 1.954 1.00 74.88 71 LYS A O 1
ATOM 588 N N . ALA A 1 72 ? -8.806 5.879 0.278 1.00 76.94 72 ALA A N 1
ATOM 589 C CA . ALA A 1 72 ? -10.153 6.303 0.657 1.00 76.94 72 ALA A CA 1
ATOM 590 C C . ALA A 1 72 ? -10.607 5.714 2.011 1.00 76.94 72 ALA A C 1
ATOM 592 O O . ALA A 1 72 ? -11.073 6.475 2.856 1.00 76.94 72 ALA A O 1
ATOM 593 N N . PRO A 1 73 ? -10.457 4.405 2.280 1.00 71.38 73 PRO A N 1
ATOM 594 C CA . PRO A 1 73 ? -10.763 3.846 3.588 1.00 71.38 73 PRO A CA 1
ATOM 595 C C . PRO A 1 73 ? -9.697 4.136 4.663 1.00 71.38 73 PRO A C 1
ATOM 597 O O . PRO A 1 73 ? -10.056 4.115 5.834 1.00 71.38 73 PRO A O 1
ATOM 600 N N . GLU A 1 74 ? -8.457 4.524 4.329 1.00 73.69 74 GLU A N 1
ATOM 601 C CA . GLU A 1 74 ? -7.507 5.099 5.315 1.00 73.69 74 GLU A CA 1
ATOM 602 C C . GLU A 1 74 ? -8.035 6.398 5.966 1.00 73.69 74 GLU A C 1
ATOM 604 O O . GLU A 1 74 ? -7.748 6.670 7.128 1.00 73.69 74 GLU A O 1
ATOM 609 N N . LEU A 1 75 ? -8.876 7.190 5.282 1.00 71.00 75 LEU A N 1
ATOM 610 C CA . LEU A 1 75 ? -9.587 8.318 5.921 1.00 71.00 75 LEU A CA 1
ATOM 611 C C . LEU A 1 75 ? -10.593 7.850 6.990 1.00 71.00 75 LEU A C 1
ATOM 613 O O . LEU A 1 75 ? -11.017 8.633 7.845 1.00 71.00 75 LEU A O 1
ATOM 617 N N . GLY A 1 76 ? -10.956 6.566 6.976 1.00 71.19 76 GLY A N 1
ATOM 618 C CA . GLY A 1 76 ? -11.751 5.919 8.012 1.00 71.19 76 GLY A CA 1
ATOM 619 C C . GLY A 1 76 ? -11.090 5.975 9.386 1.00 71.19 76 GLY A C 1
ATOM 620 O O . GLY A 1 76 ? -11.795 6.212 10.367 1.00 71.19 76 GLY A O 1
ATOM 621 N N . ASP A 1 77 ? -9.757 5.886 9.475 1.00 73.88 77 ASP A N 1
ATOM 622 C CA . ASP A 1 77 ? -9.028 6.054 10.741 1.00 73.88 77 ASP A CA 1
ATOM 623 C C . ASP A 1 77 ? -9.307 7.424 11.372 1.00 73.88 77 ASP A C 1
ATOM 625 O O . ASP A 1 77 ? -9.485 7.534 12.586 1.00 73.88 77 ASP A O 1
ATOM 629 N N . THR A 1 78 ? -9.453 8.473 10.554 1.00 74.94 78 THR A N 1
ATOM 630 C CA . THR A 1 78 ? -9.793 9.818 11.039 1.00 74.94 78 THR A CA 1
ATOM 631 C C . THR A 1 78 ? -11.216 9.873 11.596 1.00 74.94 78 THR A C 1
ATOM 633 O O . THR A 1 78 ? -11.464 10.553 12.590 1.00 74.94 78 THR A O 1
ATOM 636 N N . MET A 1 79 ? -12.154 9.124 11.006 1.00 71.81 79 MET A N 1
ATOM 637 C CA . MET A 1 79 ? -13.520 9.015 11.527 1.00 71.81 79 MET A CA 1
ATOM 638 C C . MET A 1 79 ? -13.562 8.264 12.859 1.00 71.81 79 MET A C 1
ATOM 640 O O . MET A 1 79 ? -14.226 8.726 13.786 1.00 71.81 79 MET A O 1
ATOM 644 N N . PHE A 1 80 ? -12.833 7.151 12.990 1.00 69.44 80 PHE A N 1
ATOM 645 C CA . PHE A 1 80 ? -12.747 6.405 14.250 1.00 69.44 80 PHE A CA 1
ATOM 646 C C . PHE A 1 80 ? -12.086 7.225 15.364 1.00 69.44 80 PHE A C 1
ATOM 648 O O . PHE A 1 80 ? -12.514 7.144 16.513 1.00 69.44 80 PHE A O 1
ATOM 655 N N . LEU A 1 81 ? -11.113 8.073 15.026 1.00 72.12 81 LEU A N 1
ATOM 656 C CA . LEU A 1 81 ? -10.457 8.980 15.970 1.00 72.12 81 LEU A CA 1
ATOM 657 C C . LEU A 1 81 ? -11.370 10.132 16.430 1.00 72.12 81 LEU A C 1
ATOM 659 O O . LEU A 1 81 ? -11.238 10.593 17.556 1.00 72.12 81 LEU A O 1
ATOM 663 N N . VAL A 1 82 ? -12.313 10.574 15.586 1.00 72.62 82 VAL A N 1
ATOM 664 C CA . VAL A 1 82 ? -13.335 11.586 15.932 1.00 72.62 82 VAL A CA 1
ATOM 665 C C . VAL A 1 82 ? -14.531 10.983 16.686 1.00 72.62 82 VAL A C 1
ATOM 667 O O . VAL A 1 82 ? -15.230 11.709 17.396 1.00 72.62 82 VAL A O 1
ATOM 670 N N . LEU A 1 83 ? -14.809 9.690 16.490 1.00 66.25 83 LEU A N 1
ATOM 671 C CA . LEU A 1 83 ? -15.893 8.942 17.144 1.00 66.25 83 LEU A CA 1
ATOM 672 C C . LEU A 1 83 ? -15.489 8.334 18.491 1.00 66.25 83 LEU A C 1
ATOM 674 O O . LEU A 1 83 ? -16.368 8.052 19.307 1.00 66.25 83 LEU A O 1
ATOM 678 N N . ARG A 1 84 ? -14.192 8.135 18.721 1.00 63.47 84 ARG A N 1
ATOM 679 C CA . ARG A 1 84 ? -13.618 7.968 20.054 1.00 63.47 84 ARG A CA 1
ATOM 680 C C . ARG A 1 84 ? -13.701 9.286 20.811 1.00 63.47 84 ARG A C 1
ATOM 682 O O . ARG A 1 84 ? -14.048 9.208 21.998 1.00 63.47 84 ARG A O 1
#

Organism: NCBI:txid51022

Foldseek 3Di:
DVPDDADPCVVVLVVVVVVVVVLVVVLCVVQVVVLVVQCVVPNPVSSPPPPDCCVVPPVNVVSVVVVVVVVVCVCVSVVSVVRD

Radius of gyration: 18.13 Å; chains: 1; bounding box: 38×25×46 Å

InterPro domains:
  IPR002076 ELO family [PF01151] (1-84)
  IPR002076 ELO family [PTHR11157] (1-84)